Protein AF-A0A6I6GW18-F1 (afdb_monomer_lite)

Organism: NCBI:txid2676868

Secondary structure (DSSP, 8-state):
--HHHHHHHHHHHHHHHHHHHHHHHHTTTTS-TT-S--EE-SS-EEEEEEE-TTS-TTEEESSSS--GGGEEEEEESSTT----TTHHHHGGGTEEEEEEEEEEE-SPPPGGGTT-SSPPSS--EEEEEEEEEEE-

Sequence (136 aa):
MRSYRWIIIAFTVVASIYWTKTLLIDGQDEVSIYDLPKQLEEERSSCIVYPVDGTSMEIYALTKTAAEEDRLYLIAKDIDVTIPPRYHVLKDSGYVLQVFGQYYHGKGIPAQYMYVQPKPPRLRVFLYDSVALIRQ

Structure (mmCIF, N/CA/C/O backbone):
data_AF-A0A6I6GW18-F1
#
_entry.id   AF-A0A6I6GW18-F1
#
loop_
_atom_site.group_PDB
_atom_site.id
_atom_site.type_symbol
_atom_site.label_atom_id
_atom_site.label_alt_id
_atom_site.label_comp_id
_atom_site.label_asym_id
_atom_site.label_entity_id
_atom_site.label_seq_id
_atom_site.pdbx_PDB_ins_code
_atom_site.Cartn_x
_atom_site.Cartn_y
_atom_site.Cartn_z
_atom_site.occupancy
_atom_site.B_iso_or_equiv
_atom_site.auth_seq_id
_atom_site.auth_comp_id
_atom_site.auth_asym_id
_atom_site.auth_atom_id
_atom_site.pdbx_PDB_model_num
ATOM 1 N N . MET A 1 1 ? 52.148 28.123 -43.215 1.00 56.22 1 MET A N 1
ATOM 2 C CA . MET A 1 1 ? 50.709 27.750 -43.242 1.00 56.22 1 MET A CA 1
ATOM 3 C C . MET A 1 1 ? 50.470 26.238 -43.026 1.00 56.22 1 MET A C 1
ATOM 5 O O . MET A 1 1 ? 49.702 25.629 -43.758 1.00 56.22 1 MET A O 1
ATOM 9 N N . ARG A 1 2 ? 51.102 25.586 -42.032 1.00 55.81 2 ARG A N 1
ATOM 10 C CA . ARG A 1 2 ? 50.852 24.154 -41.712 1.00 55.81 2 ARG A CA 1
ATOM 11 C C . ARG A 1 2 ? 50.270 23.936 -40.307 1.00 55.81 2 ARG A C 1
ATOM 13 O O . ARG A 1 2 ? 49.588 22.946 -40.088 1.00 55.81 2 ARG A O 1
ATOM 20 N N . SER A 1 3 ? 50.457 24.893 -39.401 1.00 57.31 3 SER A N 1
ATOM 21 C CA . SER A 1 3 ? 50.060 24.813 -37.988 1.00 57.31 3 SER A CA 1
ATOM 22 C C . SER A 1 3 ? 48.554 25.010 -37.751 1.00 57.31 3 SER A C 1
ATOM 24 O O . SER A 1 3 ? 47.988 24.381 -36.868 1.00 57.31 3 SER A O 1
ATOM 26 N N . TYR A 1 4 ? 47.879 25.817 -38.579 1.00 58.72 4 TYR A N 1
ATOM 27 C CA . TYR A 1 4 ? 46.439 26.097 -38.437 1.00 58.72 4 TYR A CA 1
ATOM 28 C C . TYR A 1 4 ? 45.536 24.900 -38.772 1.00 58.72 4 TYR A C 1
ATOM 30 O O . TYR A 1 4 ? 44.437 24.797 -38.235 1.00 58.72 4 TYR A O 1
ATOM 38 N N . ARG A 1 5 ? 45.998 23.967 -39.619 1.00 57.34 5 ARG A N 1
ATOM 39 C CA . ARG A 1 5 ? 45.210 22.778 -39.997 1.00 57.34 5 ARG A CA 1
ATOM 40 C C . ARG A 1 5 ? 45.006 21.839 -38.806 1.00 57.34 5 ARG A C 1
ATOM 42 O O . ARG A 1 5 ? 43.924 21.292 -38.653 1.00 57.34 5 ARG A O 1
ATOM 49 N N . TRP A 1 6 ? 46.005 21.720 -37.931 1.00 57.88 6 TRP A N 1
ATOM 50 C CA . TRP A 1 6 ? 45.933 20.876 -36.735 1.00 57.88 6 TRP A CA 1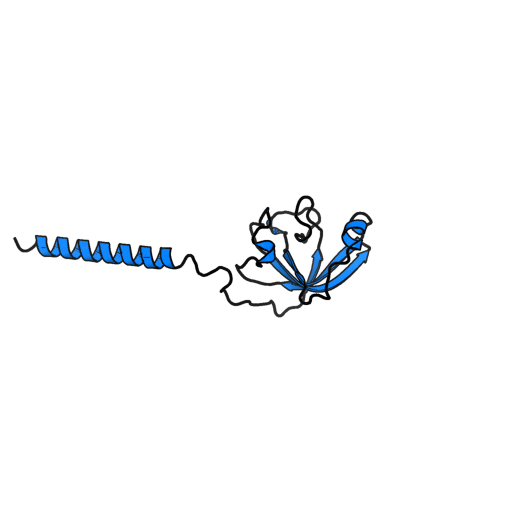
ATOM 51 C C . TRP A 1 6 ? 45.010 21.446 -35.656 1.00 57.88 6 TRP A C 1
ATOM 53 O O . TRP A 1 6 ? 44.308 20.685 -35.000 1.00 57.88 6 TRP A O 1
ATOM 63 N N . ILE A 1 7 ? 44.953 22.775 -35.524 1.00 66.88 7 ILE A N 1
ATOM 64 C CA . ILE A 1 7 ? 44.064 23.453 -34.569 1.00 66.88 7 ILE A CA 1
ATOM 65 C C . ILE A 1 7 ? 42.597 23.251 -34.967 1.00 66.88 7 ILE A C 1
ATOM 67 O O . ILE A 1 7 ? 41.774 22.932 -34.114 1.00 66.88 7 ILE A O 1
ATOM 71 N N . ILE A 1 8 ? 42.279 23.364 -36.261 1.00 68.62 8 ILE A N 1
ATOM 72 C CA . ILE A 1 8 ? 40.915 23.140 -36.763 1.00 68.62 8 ILE A CA 1
ATOM 73 C C . ILE A 1 8 ? 40.497 21.681 -36.548 1.00 68.62 8 ILE A C 1
ATOM 75 O O . ILE A 1 8 ? 39.410 21.443 -36.032 1.00 68.62 8 ILE A O 1
ATOM 79 N N . ILE A 1 9 ? 41.381 20.721 -36.855 1.00 68.75 9 ILE A N 1
ATOM 80 C CA . ILE A 1 9 ? 41.118 19.289 -36.640 1.00 68.75 9 ILE A CA 1
ATOM 81 C C . ILE A 1 9 ? 40.867 19.002 -35.155 1.00 68.75 9 ILE A C 1
ATOM 83 O O . ILE A 1 9 ? 39.873 18.359 -34.819 1.00 68.75 9 ILE A O 1
ATOM 87 N N . ALA A 1 10 ? 41.714 19.526 -34.263 1.00 69.25 10 ALA A N 1
ATOM 88 C CA . ALA A 1 10 ? 41.543 19.365 -32.822 1.00 69.25 10 ALA A CA 1
ATOM 89 C C . ALA A 1 10 ? 40.203 19.944 -32.338 1.00 69.25 10 ALA A C 1
ATOM 91 O O . ALA A 1 10 ? 39.504 19.298 -31.561 1.00 69.25 10 ALA A O 1
ATOM 92 N N . PHE A 1 11 ? 39.795 21.108 -32.852 1.00 72.62 11 PHE A N 1
ATOM 93 C CA . PHE A 1 11 ? 38.523 21.732 -32.487 1.00 72.62 11 PHE A CA 1
ATOM 94 C C . PHE A 1 11 ? 37.315 20.908 -32.958 1.00 72.62 11 PHE A C 1
ATOM 96 O O . PHE A 1 11 ? 36.383 20.692 -32.187 1.00 72.62 11 PHE A O 1
ATOM 103 N N . THR A 1 12 ? 37.348 20.366 -34.180 1.00 69.62 12 THR A N 1
ATOM 104 C CA . THR A 1 12 ? 36.283 19.478 -34.685 1.00 69.62 12 THR A CA 1
ATOM 105 C C . THR A 1 12 ? 36.190 18.153 -33.932 1.00 69.62 12 THR A C 1
ATOM 107 O O . THR A 1 12 ? 35.085 17.651 -33.724 1.00 69.62 12 THR A O 1
ATOM 110 N N . VAL A 1 13 ? 37.319 17.594 -33.484 1.00 70.81 13 VAL A N 1
ATOM 111 C CA . VAL A 1 13 ? 37.333 16.355 -32.689 1.00 70.81 13 VAL A CA 1
ATOM 112 C C . VAL A 1 13 ? 36.761 16.608 -31.295 1.00 70.81 13 VAL A C 1
ATOM 114 O O . VAL A 1 13 ? 35.897 15.858 -30.850 1.00 70.81 13 VAL A O 1
ATOM 117 N N . VAL A 1 14 ? 37.165 17.696 -30.632 1.00 70.31 14 VAL A N 1
ATOM 118 C CA . VAL A 1 14 ? 36.631 18.062 -29.310 1.00 70.31 14 VAL A CA 1
ATOM 119 C C . VAL A 1 14 ? 35.136 18.380 -29.387 1.00 70.31 14 VAL A C 1
ATOM 121 O O . VAL A 1 14 ? 34.375 17.890 -28.556 1.00 70.31 14 VAL A O 1
ATOM 124 N N . ALA A 1 15 ? 34.690 19.116 -30.410 1.00 69.50 15 ALA A N 1
ATOM 125 C CA . ALA A 1 15 ? 33.272 19.406 -30.620 1.00 69.50 15 ALA A CA 1
ATOM 126 C C . ALA A 1 15 ? 32.447 18.134 -30.891 1.00 69.50 15 ALA A C 1
ATOM 128 O O . ALA A 1 15 ? 31.357 17.991 -30.342 1.00 69.50 15 ALA A O 1
ATOM 129 N N . SER A 1 16 ? 32.984 17.181 -31.665 1.00 64.81 16 SER A N 1
ATOM 130 C CA . SER A 1 16 ? 32.311 15.899 -31.929 1.00 64.81 16 SER A CA 1
ATOM 131 C C . SER A 1 16 ? 32.208 15.027 -30.677 1.00 64.81 16 SER A C 1
ATOM 133 O O . SER A 1 16 ? 31.170 14.415 -30.458 1.00 64.81 16 SER A O 1
ATOM 135 N N . ILE A 1 17 ? 33.243 14.997 -29.827 1.00 68.12 17 ILE A N 1
ATOM 136 C CA . ILE A 1 17 ? 33.208 14.278 -28.540 1.00 68.12 17 ILE A CA 1
ATOM 137 C C . ILE A 1 17 ? 32.200 14.922 -27.580 1.00 68.12 17 ILE A C 1
ATOM 139 O O . ILE A 1 17 ? 31.523 14.221 -26.829 1.00 68.12 17 ILE A O 1
ATOM 143 N N . TYR A 1 18 ? 32.091 16.253 -27.595 1.00 61.41 18 TYR A N 1
ATOM 144 C CA . TYR A 1 18 ? 31.111 16.958 -26.773 1.00 61.41 18 TYR A CA 1
ATOM 145 C C . TYR A 1 18 ? 29.686 16.625 -27.229 1.00 61.41 18 TYR A C 1
ATOM 147 O O . TYR A 1 18 ? 28.876 16.211 -26.411 1.00 61.41 18 TYR A O 1
ATOM 155 N N . TRP A 1 19 ? 29.415 16.682 -28.538 1.00 56.47 19 TRP A N 1
ATOM 156 C CA . TRP A 1 19 ? 28.116 16.315 -29.110 1.00 56.47 19 TRP A CA 1
ATOM 157 C C . TRP A 1 19 ? 27.734 14.854 -28.868 1.00 56.47 19 TRP A C 1
ATOM 159 O O . TRP A 1 19 ? 26.583 14.586 -28.536 1.00 56.47 19 TRP A O 1
ATOM 169 N N . THR A 1 20 ? 28.668 13.905 -28.984 1.00 59.41 20 THR A N 1
ATOM 170 C CA . THR A 1 20 ? 28.364 12.493 -28.704 1.00 59.41 20 THR A CA 1
ATOM 171 C C . THR A 1 20 ? 28.127 12.237 -27.224 1.00 59.41 20 THR A C 1
ATOM 173 O O . THR A 1 20 ? 27.254 11.438 -26.909 1.00 59.41 20 THR A O 1
ATOM 176 N N . LYS A 1 21 ? 28.822 12.931 -26.309 1.00 56.72 21 LYS A N 1
ATOM 177 C CA . LYS A 1 21 ? 28.496 12.874 -24.876 1.00 56.72 21 LYS A CA 1
ATOM 178 C C . LYS A 1 21 ? 27.120 13.456 -24.578 1.00 56.72 21 LYS A C 1
ATOM 180 O O . LYS A 1 21 ? 26.384 12.834 -23.828 1.00 56.72 21 LYS A O 1
ATOM 185 N N . THR A 1 22 ? 26.760 14.597 -25.163 1.00 55.91 22 THR A N 1
ATOM 186 C CA . THR A 1 22 ? 25.435 15.197 -24.955 1.00 55.91 22 THR A CA 1
ATOM 187 C C . THR A 1 22 ? 24.332 14.298 -25.516 1.00 55.91 22 THR A C 1
ATOM 189 O O . THR A 1 22 ? 23.371 14.030 -24.816 1.00 55.91 22 THR A O 1
ATOM 192 N N . LEU A 1 23 ? 24.511 13.704 -26.703 1.00 53.16 23 LEU A N 1
ATOM 193 C CA . LEU A 1 23 ? 23.553 12.742 -27.271 1.00 53.16 23 LEU A CA 1
ATOM 194 C C . LEU A 1 23 ? 23.468 11.411 -26.506 1.00 53.16 23 LEU A C 1
ATOM 196 O O . LEU A 1 23 ? 22.389 10.833 -26.437 1.00 53.16 23 LEU A O 1
ATOM 200 N N . LEU A 1 24 ? 24.571 10.905 -25.938 1.00 48.66 24 LEU A N 1
ATOM 201 C CA . LEU A 1 24 ? 24.540 9.684 -25.118 1.00 48.66 24 LEU A CA 1
ATOM 202 C C . LEU A 1 24 ? 23.945 9.915 -23.726 1.00 48.66 24 LEU A C 1
ATOM 204 O O . LEU A 1 24 ? 23.383 8.981 -23.164 1.00 48.66 24 LEU A O 1
ATOM 208 N N . ILE A 1 25 ? 24.110 11.113 -23.163 1.00 51.72 25 ILE A N 1
ATOM 209 C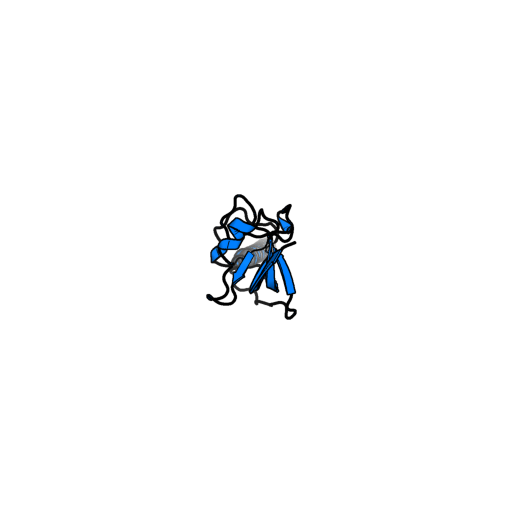 CA . ILE A 1 25 ? 23.607 11.456 -21.829 1.00 51.72 25 ILE A CA 1
ATOM 210 C C . ILE A 1 25 ? 22.136 11.886 -21.918 1.00 51.72 25 ILE A C 1
ATOM 212 O O . ILE A 1 25 ? 21.329 11.371 -21.155 1.00 51.72 25 ILE A O 1
ATOM 216 N N . ASP A 1 26 ? 21.758 12.698 -22.910 1.00 46.84 26 ASP A N 1
ATOM 217 C CA . ASP A 1 26 ? 20.360 13.115 -23.116 1.00 46.84 26 ASP A CA 1
ATOM 218 C C . ASP A 1 26 ? 19.514 12.018 -23.791 1.00 46.84 26 ASP A C 1
ATOM 220 O O . ASP A 1 26 ? 18.292 12.003 -23.675 1.00 46.84 26 ASP A O 1
ATOM 224 N N . GLY A 1 27 ? 20.145 11.061 -24.483 1.00 43.66 27 GLY A N 1
ATOM 225 C CA . GLY A 1 27 ? 19.477 9.905 -25.092 1.00 43.66 27 GLY A CA 1
ATOM 226 C C . GLY A 1 27 ? 19.222 8.731 -24.138 1.00 43.66 27 GLY A C 1
ATOM 227 O O . GLY A 1 27 ? 18.625 7.740 -24.555 1.00 43.66 27 GLY A O 1
ATOM 228 N N . GLN A 1 28 ? 19.678 8.811 -22.881 1.00 45.34 28 GLN A N 1
ATOM 229 C CA . GLN A 1 28 ? 19.414 7.801 -21.844 1.00 45.34 28 GLN A CA 1
ATOM 230 C C . GLN A 1 28 ? 18.312 8.196 -20.849 1.00 45.34 28 GLN A C 1
ATOM 232 O O . GLN A 1 28 ? 18.008 7.410 -19.952 1.00 45.34 28 GLN A O 1
ATOM 237 N N . ASP A 1 29 ? 17.657 9.343 -21.035 1.00 45.31 29 ASP A N 1
ATOM 238 C CA . ASP A 1 29 ? 16.595 9.812 -20.131 1.00 45.31 29 ASP A CA 1
ATOM 239 C C . ASP A 1 29 ? 15.189 9.269 -20.438 1.00 45.31 29 ASP A C 1
ATOM 241 O O . ASP A 1 29 ? 14.223 9.617 -19.764 1.00 45.31 29 ASP A O 1
ATOM 245 N N . GLU A 1 30 ? 15.066 8.311 -21.357 1.00 44.12 30 GLU A N 1
ATOM 246 C CA . GLU A 1 30 ? 13.895 7.432 -21.417 1.00 44.12 30 GLU A CA 1
ATOM 247 C C . GLU A 1 30 ? 14.312 5.960 -21.351 1.00 44.12 30 GLU A C 1
ATOM 249 O O . GLU A 1 30 ? 13.821 5.104 -22.086 1.00 44.12 30 GLU A O 1
ATOM 254 N N . VAL A 1 31 ? 15.155 5.611 -20.370 1.00 38.03 31 VAL A N 1
ATOM 255 C CA . VAL A 1 31 ? 14.863 4.361 -19.657 1.00 38.03 31 VAL A CA 1
ATOM 256 C C . VAL A 1 31 ? 13.493 4.585 -19.038 1.00 38.03 31 VAL A C 1
ATOM 258 O O . VAL A 1 31 ? 13.368 5.184 -17.970 1.00 38.03 31 VAL A O 1
ATOM 261 N N . SER A 1 32 ? 12.463 4.174 -19.779 1.00 46.50 32 SER A N 1
ATOM 262 C CA . SER A 1 32 ? 11.117 3.932 -19.294 1.00 46.50 32 SER A CA 1
ATOM 263 C C . SER A 1 32 ? 11.236 3.524 -17.831 1.00 46.50 32 SER A C 1
ATOM 265 O O . SER A 1 32 ? 11.823 2.494 -17.505 1.00 46.50 32 SER A O 1
ATOM 267 N N . ILE A 1 33 ? 10.753 4.365 -16.916 1.00 48.34 33 ILE A N 1
ATOM 268 C CA . ILE A 1 33 ? 10.877 4.162 -15.460 1.00 48.34 33 ILE A CA 1
ATOM 269 C C . ILE A 1 33 ? 10.212 2.834 -15.016 1.00 48.34 33 ILE A C 1
ATOM 271 O O . ILE A 1 33 ? 10.261 2.448 -13.848 1.00 48.34 33 ILE A O 1
ATOM 275 N N . TYR A 1 34 ? 9.593 2.136 -15.971 1.00 44.75 34 TYR A N 1
ATOM 276 C CA . TYR A 1 34 ? 9.006 0.811 -15.925 1.00 44.75 34 TYR A CA 1
ATOM 277 C C . TYR A 1 34 ? 10.008 -0.354 -16.132 1.00 44.75 34 TYR A C 1
ATOM 279 O O . TYR A 1 34 ? 9.626 -1.487 -15.847 1.00 44.75 34 TYR A O 1
ATOM 287 N N . ASP A 1 35 ? 11.261 -0.106 -16.550 1.00 41.62 35 ASP A N 1
ATOM 288 C CA . ASP A 1 35 ? 12.239 -1.144 -16.954 1.00 41.62 35 ASP A CA 1
ATOM 289 C C . ASP A 1 35 ? 13.348 -1.459 -15.930 1.00 41.62 35 ASP A C 1
ATOM 291 O O . ASP A 1 35 ? 14.255 -2.248 -16.205 1.00 41.62 35 ASP A O 1
ATOM 295 N N . LEU A 1 36 ? 13.298 -0.903 -14.716 1.00 40.81 36 LEU A N 1
ATOM 296 C CA . LEU A 1 36 ? 14.234 -1.311 -13.659 1.00 40.81 36 LEU A CA 1
ATOM 297 C C . LEU A 1 36 ? 13.759 -2.613 -12.983 1.00 40.81 36 LEU A C 1
ATOM 299 O O . LEU A 1 36 ? 12.573 -2.732 -12.661 1.00 40.81 36 LEU A O 1
ATOM 303 N N . PRO A 1 37 ? 14.660 -3.590 -12.747 1.00 42.38 37 PRO A N 1
ATOM 304 C CA . PRO A 1 37 ? 14.287 -4.908 -12.253 1.00 42.38 37 PRO A CA 1
ATOM 305 C C . PRO A 1 37 ? 13.598 -4.816 -10.890 1.00 42.38 37 PRO A C 1
ATOM 307 O O . PRO A 1 37 ? 14.121 -4.271 -9.920 1.00 42.38 37 PRO A O 1
ATOM 310 N N . LYS A 1 38 ? 12.392 -5.376 -10.873 1.00 54.62 38 LYS A N 1
ATOM 311 C CA . LYS A 1 38 ? 11.430 -5.453 -9.779 1.00 54.62 38 LYS A CA 1
ATOM 312 C C . LYS A 1 38 ? 11.973 -6.326 -8.644 1.00 54.62 38 LYS A C 1
ATOM 314 O O . LYS A 1 38 ? 11.728 -7.529 -8.642 1.00 54.62 38 LYS A O 1
ATOM 319 N N . GLN A 1 39 ? 12.723 -5.771 -7.698 1.00 55.25 39 GLN A N 1
ATOM 320 C CA . GLN A 1 39 ? 13.080 -6.518 -6.490 1.00 55.25 39 GLN A CA 1
ATOM 321 C C . GLN A 1 39 ? 11.976 -6.306 -5.451 1.00 55.25 39 GLN A C 1
ATOM 323 O O . GLN A 1 39 ? 11.879 -5.252 -4.823 1.00 55.25 39 GLN A O 1
ATOM 328 N N . LEU A 1 40 ? 11.086 -7.297 -5.341 1.00 57.47 40 LEU A N 1
ATOM 329 C CA . LEU A 1 40 ? 10.219 -7.430 -4.173 1.00 57.47 40 LEU A CA 1
ATOM 330 C C . LEU A 1 40 ? 11.117 -7.674 -2.962 1.00 57.47 40 LEU A C 1
ATOM 332 O O . LEU A 1 40 ? 12.047 -8.478 -3.050 1.00 57.47 40 LEU A O 1
ATOM 336 N N . GLU A 1 41 ? 10.843 -7.005 -1.844 1.00 61.38 41 GLU A N 1
ATOM 337 C CA . GLU A 1 41 ? 11.427 -7.449 -0.582 1.00 61.38 41 GLU A CA 1
ATOM 338 C C . GLU A 1 41 ? 10.997 -8.896 -0.329 1.00 61.38 41 GLU A C 1
ATOM 340 O O . GLU A 1 41 ? 9.811 -9.224 -0.398 1.00 61.38 41 GLU A O 1
ATOM 345 N N . GLU A 1 42 ? 11.960 -9.774 -0.046 1.00 59.06 42 GLU A N 1
ATOM 346 C CA . GLU A 1 42 ? 11.651 -11.158 0.323 1.00 59.06 42 GLU A CA 1
ATOM 347 C C . GLU A 1 42 ? 10.858 -11.203 1.639 1.00 59.06 42 GLU A C 1
ATOM 349 O O . GLU A 1 42 ? 10.016 -12.084 1.838 1.00 59.06 42 GLU A O 1
ATOM 354 N N . GLU A 1 43 ? 11.066 -10.215 2.514 1.00 69.88 43 GLU A N 1
ATOM 355 C CA . GLU A 1 43 ? 10.443 -10.158 3.826 1.00 69.88 43 GLU A CA 1
ATOM 356 C C . GLU A 1 43 ? 8.990 -9.676 3.753 1.00 69.88 43 GLU A C 1
ATOM 358 O O . GLU A 1 43 ? 8.664 -8.544 3.385 1.00 69.88 43 GLU A O 1
ATOM 363 N N . ARG A 1 44 ? 8.084 -10.577 4.133 1.00 74.62 44 ARG A N 1
ATOM 364 C CA . ARG A 1 44 ? 6.666 -10.266 4.260 1.00 74.62 44 ARG A CA 1
ATOM 365 C C . ARG A 1 44 ? 6.455 -9.383 5.484 1.00 74.62 44 ARG A C 1
ATOM 367 O O . ARG A 1 44 ? 6.754 -9.775 6.607 1.00 74.62 44 ARG A O 1
ATOM 374 N N . SER A 1 45 ? 5.867 -8.223 5.252 1.00 83.69 45 SER A N 1
ATOM 375 C CA . SER A 1 45 ? 5.599 -7.209 6.260 1.00 83.69 45 SER A CA 1
ATOM 376 C C . SER A 1 45 ? 4.098 -7.032 6.466 1.00 83.69 45 SER A C 1
ATOM 378 O O . SER A 1 45 ? 3.281 -7.334 5.593 1.00 83.69 45 SER A O 1
ATOM 380 N N . SER A 1 46 ? 3.722 -6.504 7.629 1.00 86.25 46 SER A N 1
ATOM 381 C CA . SER A 1 46 ? 2.379 -5.972 7.859 1.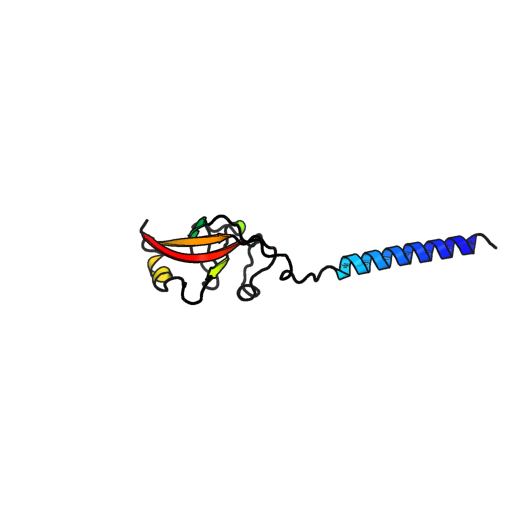00 86.25 46 SER A CA 1
ATOM 382 C C . SER A 1 46 ? 2.477 -4.500 8.222 1.00 86.25 46 SER A C 1
ATOM 384 O O . SER A 1 46 ? 3.350 -4.130 9.009 1.00 86.25 46 SER A O 1
ATOM 386 N N . CYS A 1 47 ? 1.586 -3.668 7.694 1.00 85.00 47 CYS A N 1
ATOM 387 C CA . CYS A 1 47 ? 1.508 -2.266 8.081 1.00 85.00 47 CYS A CA 1
ATOM 388 C C . CYS A 1 47 ? 0.060 -1.820 8.275 1.00 85.00 47 CYS A C 1
ATOM 390 O O . CYS A 1 47 ? -0.871 -2.344 7.660 1.00 85.00 47 CYS A O 1
ATOM 392 N N . ILE A 1 48 ? -0.122 -0.865 9.185 1.00 87.94 48 ILE A N 1
ATOM 393 C CA . ILE A 1 48 ? -1.394 -0.174 9.363 1.00 87.94 48 ILE A CA 1
ATOM 394 C C . ILE A 1 48 ? -1.385 1.025 8.431 1.00 87.94 48 ILE A C 1
ATOM 396 O O . ILE A 1 48 ? -0.416 1.783 8.394 1.00 87.94 48 ILE A O 1
ATOM 400 N N . VAL A 1 49 ? -2.473 1.183 7.694 1.00 87.31 49 VAL A N 1
ATOM 401 C CA . VAL A 1 49 ? -2.626 2.234 6.699 1.00 87.31 49 VAL A CA 1
ATOM 402 C C . VAL A 1 49 ? -3.863 3.072 6.993 1.00 87.31 49 VAL A C 1
ATOM 404 O O . VAL A 1 49 ? -4.857 2.587 7.538 1.00 87.31 49 VAL A O 1
ATOM 407 N N . TYR A 1 50 ? -3.791 4.344 6.617 1.00 85.19 50 TYR A N 1
ATOM 408 C CA . TYR A 1 50 ? -4.850 5.332 6.777 1.00 85.19 50 TYR A CA 1
ATOM 409 C C . TYR A 1 50 ? -5.150 5.974 5.421 1.00 85.19 50 TYR A C 1
ATOM 411 O O . TYR A 1 50 ? -4.210 6.260 4.678 1.00 85.19 50 TYR A O 1
ATOM 419 N N . PRO A 1 51 ? -6.421 6.196 5.056 1.00 80.88 51 PRO A N 1
ATOM 420 C CA . PRO A 1 51 ? -6.755 6.875 3.812 1.00 80.88 51 PRO A CA 1
ATOM 421 C C . PRO A 1 51 ? -6.307 8.337 3.876 1.00 80.88 51 PRO A C 1
ATOM 423 O O . PRO A 1 51 ? -6.466 8.991 4.907 1.00 80.88 51 PRO A O 1
ATOM 426 N N . VAL A 1 52 ? -5.784 8.856 2.767 1.00 78.12 52 VAL A N 1
ATOM 427 C CA . VAL A 1 52 ? -5.432 10.275 2.651 1.00 78.12 52 VAL A CA 1
ATOM 428 C C . VAL A 1 52 ? -6.640 11.054 2.132 1.00 78.12 52 VAL A C 1
ATOM 430 O O . VAL A 1 52 ? -7.091 10.848 1.003 1.00 78.12 52 VAL A O 1
ATOM 433 N N . ASP A 1 53 ? -7.169 11.961 2.953 1.00 73.50 53 ASP A N 1
ATOM 434 C CA . ASP A 1 53 ? -8.314 12.792 2.574 1.00 73.50 53 ASP A CA 1
ATOM 435 C C . ASP A 1 53 ? -7.975 13.728 1.396 1.00 73.50 53 ASP A C 1
ATOM 437 O O . ASP A 1 53 ? -6.859 14.232 1.271 1.00 73.50 53 ASP A O 1
ATOM 441 N N . GLY A 1 54 ? -8.951 13.958 0.509 1.00 67.81 54 GLY A N 1
ATOM 442 C CA . GLY A 1 54 ? -8.794 14.839 -0.657 1.00 67.81 54 GLY A CA 1
ATOM 443 C C . GLY A 1 54 ? -8.048 14.227 -1.850 1.00 67.81 54 GLY A C 1
ATOM 444 O O . GLY A 1 54 ? -7.757 14.938 -2.809 1.00 67.81 54 GLY A O 1
ATOM 445 N N . THR A 1 55 ? -7.761 12.923 -1.820 1.00 65.25 55 THR A N 1
ATOM 446 C CA . THR A 1 55 ? -7.153 12.187 -2.940 1.00 65.25 55 THR A CA 1
ATOM 447 C C . THR A 1 55 ? -8.117 11.142 -3.502 1.00 65.25 55 THR A C 1
ATOM 449 O O . THR A 1 55 ? -9.077 10.746 -2.835 1.00 65.25 55 THR A O 1
ATOM 452 N N . SER A 1 56 ? -7.897 10.702 -4.747 1.00 60.44 56 SER A N 1
ATOM 453 C CA . SER A 1 56 ? -8.584 9.516 -5.271 1.00 60.44 56 S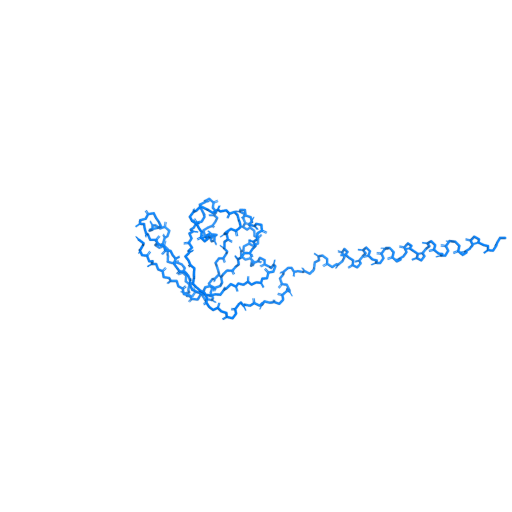ER A CA 1
ATOM 454 C C . SER A 1 56 ? -8.313 8.344 -4.329 1.00 60.44 56 SER A C 1
ATOM 456 O O . SER A 1 56 ? -7.179 8.199 -3.878 1.00 60.44 56 SER A O 1
ATOM 458 N N . MET A 1 57 ? -9.344 7.539 -4.051 1.00 62.75 57 MET A N 1
ATOM 459 C CA . MET A 1 57 ? -9.500 6.580 -2.935 1.00 62.75 57 MET A CA 1
ATOM 460 C C . MET A 1 57 ? -8.379 5.539 -2.712 1.00 62.75 57 MET A C 1
ATOM 462 O O . MET A 1 57 ? -8.504 4.693 -1.834 1.00 62.75 57 MET A O 1
ATOM 466 N N . GLU A 1 58 ? -7.292 5.593 -3.469 1.00 69.44 58 GLU A N 1
ATOM 467 C CA . GLU A 1 58 ? -6.236 4.593 -3.554 1.00 69.44 58 GLU A CA 1
ATOM 468 C C . GLU A 1 58 ? -4.881 5.062 -2.989 1.00 69.44 58 GLU A C 1
ATOM 470 O O . GLU A 1 58 ? -3.907 4.306 -3.039 1.00 69.44 58 GLU A O 1
ATOM 475 N N . ILE A 1 59 ? -4.789 6.292 -2.461 1.00 75.38 59 ILE A N 1
ATOM 476 C CA . ILE A 1 59 ? -3.605 6.747 -1.717 1.00 75.38 59 ILE A CA 1
ATOM 477 C C . ILE A 1 59 ? -3.830 6.548 -0.222 1.00 75.38 59 ILE A C 1
ATOM 479 O O . ILE A 1 59 ? -4.797 7.045 0.365 1.00 75.38 59 ILE A O 1
ATOM 483 N N . TYR A 1 60 ? -2.874 5.869 0.399 1.00 82.44 60 TYR A N 1
ATOM 484 C CA . TYR A 1 60 ? -2.858 5.618 1.828 1.00 82.44 60 TYR A CA 1
ATOM 485 C C . TYR A 1 60 ? -1.596 6.200 2.463 1.00 82.44 60 TYR A C 1
ATOM 487 O O . TYR A 1 60 ? -0.658 6.583 1.771 1.00 82.44 60 TYR A O 1
ATOM 495 N N . ALA A 1 61 ? -1.568 6.294 3.784 1.00 82.50 61 ALA A N 1
ATOM 496 C CA . ALA A 1 61 ? -0.413 6.722 4.557 1.00 82.50 61 ALA A CA 1
ATOM 497 C C . ALA A 1 61 ? -0.175 5.772 5.729 1.00 82.50 61 ALA A C 1
ATOM 499 O O . ALA A 1 61 ? -1.111 5.163 6.245 1.00 82.50 61 ALA A O 1
ATOM 500 N N . LEU A 1 62 ? 1.077 5.667 6.171 1.00 81.62 62 LEU A N 1
ATOM 501 C CA . LEU A 1 62 ? 1.452 4.864 7.344 1.00 81.62 62 LEU A CA 1
ATOM 502 C C . LEU A 1 62 ? 1.085 5.545 8.677 1.00 81.62 62 LEU A C 1
ATOM 504 O O . LEU A 1 62 ? 1.097 4.918 9.736 1.00 81.62 62 LEU A O 1
ATOM 508 N N . THR A 1 63 ? 0.740 6.832 8.634 1.00 78.12 63 THR A N 1
ATOM 509 C CA . THR A 1 63 ? 0.407 7.670 9.790 1.00 78.12 63 THR A CA 1
ATOM 510 C C . THR A 1 63 ? -0.912 8.415 9.550 1.00 78.12 63 THR A C 1
ATOM 512 O O . THR A 1 63 ? -1.291 8.679 8.410 1.00 78.12 63 THR A O 1
ATOM 515 N N . LYS A 1 64 ? -1.638 8.761 10.628 1.00 71.69 64 LYS A N 1
ATOM 516 C CA . LYS A 1 64 ? -2.893 9.543 10.535 1.00 71.69 64 LYS A CA 1
ATOM 517 C C . LYS A 1 64 ? -2.648 10.970 10.036 1.00 71.69 64 LYS A C 1
ATOM 519 O O . LYS A 1 64 ? -3.485 11.545 9.352 1.00 71.69 64 LYS A O 1
ATOM 524 N N . THR A 1 65 ? -1.500 11.540 10.389 1.00 72.88 65 THR A N 1
ATOM 525 C CA . THR A 1 65 ? -1.024 12.843 9.918 1.00 72.88 65 THR A CA 1
ATOM 526 C C . THR A 1 65 ? -0.056 12.615 8.766 1.00 72.88 65 THR A C 1
ATOM 528 O O . THR A 1 65 ? 1.146 12.488 8.985 1.00 72.88 65 THR A O 1
ATOM 531 N N . ALA A 1 66 ? -0.586 12.511 7.549 1.00 62.09 66 ALA A N 1
ATOM 532 C CA . ALA A 1 66 ? 0.210 12.138 6.388 1.00 62.09 66 ALA A CA 1
ATOM 533 C C . ALA A 1 66 ? 1.165 13.269 5.965 1.00 62.09 66 ALA A C 1
ATOM 535 O O . ALA A 1 66 ? 0.745 14.249 5.343 1.00 62.09 66 ALA A O 1
ATOM 536 N N . ALA A 1 67 ? 2.458 13.107 6.250 1.00 66.81 67 ALA A N 1
ATOM 537 C CA . ALA A 1 67 ? 3.505 13.798 5.505 1.00 66.81 67 ALA A CA 1
ATOM 538 C C . ALA A 1 67 ? 3.602 13.201 4.091 1.00 66.81 67 ALA A C 1
ATOM 540 O O . ALA A 1 67 ? 3.238 12.046 3.866 1.00 66.81 67 ALA A O 1
ATOM 541 N N . GLU A 1 68 ? 4.101 13.963 3.114 1.00 66.19 68 GLU A N 1
ATOM 542 C CA . GLU A 1 68 ? 4.189 13.455 1.737 1.00 66.19 68 GLU A CA 1
ATOM 543 C C . GLU A 1 68 ? 5.109 12.228 1.611 1.00 66.19 68 GLU A C 1
ATOM 545 O O . GLU A 1 68 ? 4.867 11.374 0.762 1.00 66.19 68 GLU A O 1
ATOM 550 N N . GLU A 1 69 ? 6.124 12.110 2.473 1.00 65.12 69 GLU A N 1
ATOM 551 C CA . GLU A 1 69 ? 7.061 10.977 2.503 1.00 65.12 69 GLU A CA 1
ATOM 552 C C . GLU A 1 69 ? 6.450 9.671 3.041 1.00 65.12 69 GLU A C 1
ATOM 554 O O . GLU A 1 69 ? 6.974 8.593 2.754 1.00 65.12 69 GLU A O 1
ATOM 559 N N . ASP A 1 70 ? 5.343 9.756 3.785 1.00 73.62 70 ASP A N 1
ATOM 560 C CA . ASP A 1 70 ? 4.675 8.608 4.418 1.00 73.62 70 ASP A CA 1
ATOM 561 C C . ASP A 1 70 ? 3.579 7.994 3.539 1.00 73.62 70 ASP A C 1
ATOM 563 O O . ASP A 1 70 ? 2.929 7.017 3.933 1.00 73.62 70 ASP A O 1
ATOM 567 N N . ARG A 1 71 ? 3.334 8.583 2.363 1.00 77.12 71 ARG A N 1
ATOM 568 C CA . ARG A 1 71 ? 2.302 8.124 1.434 1.00 77.12 71 ARG A CA 1
ATOM 569 C C . ARG A 1 71 ? 2.717 6.818 0.762 1.00 77.12 71 ARG A C 1
ATOM 571 O O . ARG A 1 71 ? 3.869 6.607 0.387 1.00 77.12 71 ARG A O 1
ATOM 578 N N . LEU A 1 72 ? 1.730 5.956 0.589 1.00 79.12 72 LEU A N 1
ATOM 579 C CA . LEU A 1 72 ? 1.858 4.589 0.133 1.00 79.12 72 LEU A CA 1
ATOM 580 C C . LEU A 1 72 ? 0.795 4.298 -0.928 1.00 79.12 72 LEU A C 1
ATOM 582 O O . LEU A 1 72 ? -0.392 4.565 -0.729 1.00 79.12 72 LEU A O 1
ATOM 586 N N . TYR A 1 73 ? 1.229 3.707 -2.036 1.00 81.19 73 TYR A N 1
ATOM 587 C CA . TYR A 1 73 ? 0.341 3.129 -3.038 1.00 81.19 73 TYR A CA 1
ATOM 588 C C . TYR A 1 73 ? 0.088 1.663 -2.707 1.00 81.19 73 TYR A C 1
ATOM 590 O O . TYR A 1 73 ? 1.038 0.890 -2.569 1.00 81.19 73 TYR A O 1
ATOM 598 N N . LEU A 1 74 ? -1.180 1.279 -2.594 1.00 84.31 74 LEU A N 1
ATOM 599 C CA . LEU A 1 74 ? -1.572 -0.091 -2.278 1.00 84.31 74 LEU A CA 1
ATOM 600 C C . LEU A 1 74 ? -2.017 -0.829 -3.534 1.00 84.31 74 LEU A C 1
ATOM 602 O O . LEU A 1 74 ? -3.030 -0.478 -4.128 1.00 84.31 74 LEU A O 1
ATOM 606 N N . ILE A 1 75 ? -1.310 -1.896 -3.897 1.00 83.56 75 ILE A N 1
ATOM 607 C CA . ILE A 1 75 ? -1.684 -2.754 -5.026 1.00 83.56 75 ILE A CA 1
ATOM 608 C C . ILE A 1 75 ? -2.109 -4.115 -4.503 1.00 83.56 75 ILE A C 1
ATOM 610 O O . ILE A 1 75 ? -1.361 -4.750 -3.762 1.00 83.56 75 ILE A O 1
ATOM 614 N N . ALA A 1 76 ? -3.286 -4.571 -4.918 1.00 84.19 76 ALA A N 1
ATOM 615 C CA . ALA A 1 76 ? -3.724 -5.932 -4.661 1.00 84.19 76 ALA A CA 1
ATOM 616 C C . ALA A 1 76 ? -2.890 -6.917 -5.486 1.00 84.19 76 ALA A C 1
ATOM 618 O O . ALA A 1 76 ? -2.714 -6.723 -6.690 1.00 84.19 76 ALA A O 1
ATOM 619 N N . LYS A 1 77 ? -2.398 -7.985 -4.857 1.00 82.81 77 LYS A N 1
ATOM 620 C CA . LYS A 1 77 ? -1.713 -9.076 -5.560 1.00 82.81 77 LYS A CA 1
ATOM 621 C C . LYS A 1 77 ? -2.648 -9.807 -6.527 1.00 82.81 77 LYS A C 1
ATOM 623 O O . LYS A 1 77 ? -2.228 -10.134 -7.631 1.00 82.81 77 LYS A O 1
ATOM 628 N N . ASP A 1 78 ? -3.898 -9.999 -6.113 1.00 80.50 78 ASP A N 1
ATOM 629 C CA . ASP A 1 78 ? -4.944 -10.693 -6.861 1.00 80.50 78 ASP A CA 1
ATOM 630 C C . ASP A 1 78 ? -6.244 -9.876 -6.844 1.00 80.50 78 ASP A C 1
ATOM 632 O O . ASP A 1 78 ? -6.498 -9.116 -5.910 1.00 80.50 78 ASP A O 1
ATOM 636 N N . ILE A 1 79 ? -7.095 -10.061 -7.858 1.00 78.31 79 ILE A N 1
ATOM 637 C CA . ILE A 1 79 ? -8.367 -9.325 -8.014 1.00 78.31 79 ILE A CA 1
ATOM 638 C C . ILE A 1 79 ? -9.318 -9.575 -6.831 1.00 78.31 79 ILE A C 1
ATOM 640 O O . ILE A 1 79 ? -10.099 -8.699 -6.467 1.00 78.31 79 ILE A O 1
ATOM 644 N N . ASP A 1 80 ? -9.226 -10.745 -6.201 1.00 80.75 80 ASP A N 1
ATOM 645 C CA . ASP A 1 80 ? -10.073 -11.125 -5.067 1.00 80.75 80 ASP A CA 1
ATOM 646 C C . ASP A 1 80 ? -9.670 -10.428 -3.757 1.00 80.75 80 ASP A C 1
ATOM 648 O O . ASP A 1 80 ? -10.453 -10.362 -2.805 1.00 80.75 80 ASP A O 1
ATOM 652 N N . VAL A 1 81 ? -8.457 -9.873 -3.696 1.00 81.44 81 VAL A N 1
ATOM 653 C CA . VAL A 1 81 ? -7.922 -9.211 -2.506 1.00 81.44 81 VAL A CA 1
ATOM 654 C C . VAL A 1 81 ? -8.222 -7.722 -2.611 1.00 81.44 81 VAL A C 1
ATOM 656 O O . VAL A 1 81 ? -7.402 -6.927 -3.053 1.00 81.44 81 VAL A O 1
ATOM 659 N N . THR A 1 82 ? -9.424 -7.329 -2.198 1.00 83.56 82 THR A N 1
ATOM 660 C CA . THR A 1 82 ? -9.855 -5.926 -2.224 1.00 83.56 82 THR A CA 1
ATOM 661 C C . THR A 1 82 ? -9.988 -5.352 -0.823 1.00 83.56 82 THR A C 1
ATOM 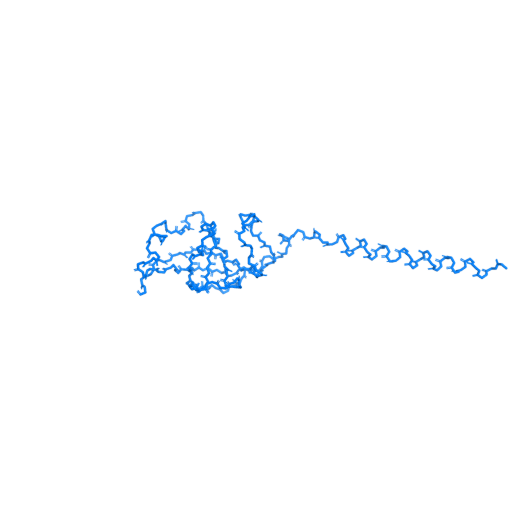663 O O . THR A 1 82 ? -10.323 -6.043 0.143 1.00 83.56 82 THR A O 1
ATOM 666 N N . ILE A 1 83 ? -9.741 -4.048 -0.701 1.00 85.06 83 ILE A N 1
ATOM 667 C CA . ILE A 1 83 ? -10.005 -3.320 0.538 1.00 85.06 83 ILE A CA 1
ATOM 668 C C . ILE A 1 83 ? -11.523 -3.315 0.766 1.00 85.06 83 ILE A C 1
ATOM 670 O O . ILE A 1 83 ? -12.267 -2.887 -0.120 1.00 85.06 83 ILE A O 1
ATOM 674 N N . PRO A 1 84 ? -12.017 -3.767 1.935 1.00 84.00 84 PRO A N 1
ATOM 675 C CA . PRO A 1 84 ? -13.449 -3.850 2.174 1.00 84.00 84 PRO A CA 1
ATOM 676 C C . PRO A 1 84 ? -14.093 -2.462 2.037 1.00 84.00 84 PRO A C 1
ATOM 678 O O . PRO A 1 84 ? -13.687 -1.558 2.769 1.00 84.00 84 PRO A O 1
ATOM 681 N N . PRO A 1 85 ? -15.144 -2.275 1.214 1.00 81.50 85 PRO A N 1
ATOM 682 C CA . PRO A 1 85 ? -15.778 -0.964 1.023 1.00 81.50 85 PRO A CA 1
ATOM 683 C C . PRO A 1 85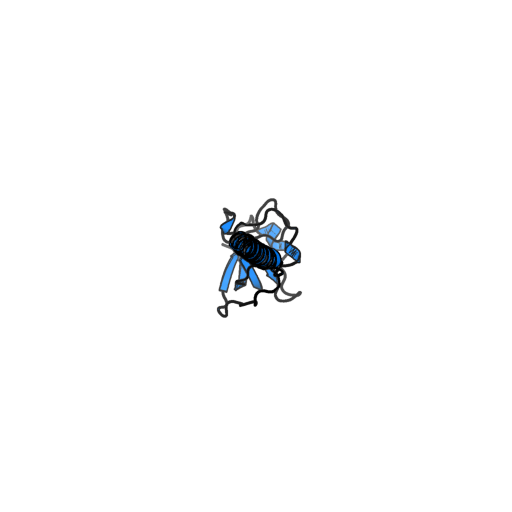 ? -16.243 -0.319 2.336 1.00 81.50 85 PRO A C 1
ATOM 685 O O . PRO A 1 85 ? -16.163 0.893 2.524 1.00 81.50 85 PRO A O 1
ATOM 688 N N . ARG A 1 86 ? -16.651 -1.158 3.299 1.00 81.38 86 ARG A N 1
ATOM 689 C CA . ARG A 1 86 ? -17.021 -0.760 4.666 1.00 81.38 86 ARG A CA 1
ATOM 690 C C . ARG A 1 86 ? -15.911 -0.034 5.434 1.00 81.38 86 ARG A C 1
ATOM 692 O O . ARG A 1 86 ? -16.221 0.694 6.369 1.00 81.38 86 ARG A O 1
ATOM 699 N N . TYR A 1 87 ? -14.639 -0.216 5.074 1.00 83.81 87 TYR A N 1
ATOM 700 C CA . TYR A 1 87 ? -13.524 0.446 5.751 1.00 83.81 87 TYR A CA 1
ATOM 701 C C . TYR A 1 87 ? -13.637 1.970 5.664 1.00 83.81 87 TYR A C 1
ATOM 703 O O . TYR A 1 87 ? -13.481 2.647 6.676 1.00 83.81 87 TYR A O 1
ATOM 711 N N . HIS A 1 88 ? -14.007 2.506 4.499 1.00 79.25 88 HIS A N 1
ATOM 712 C CA . HIS A 1 88 ? -14.147 3.953 4.309 1.00 79.25 88 HIS A CA 1
ATOM 713 C C . HIS A 1 88 ? -15.237 4.576 5.192 1.00 79.25 88 HIS A C 1
ATOM 715 O O . HIS A 1 88 ? -15.154 5.759 5.499 1.00 79.25 88 HIS A O 1
ATOM 721 N N . VAL A 1 89 ? -16.223 3.782 5.622 1.00 81.25 89 VAL A N 1
ATOM 722 C CA . VAL A 1 89 ? -17.282 4.204 6.553 1.00 81.25 89 VAL A CA 1
ATOM 723 C C . VAL A 1 89 ? -16.833 4.050 8.009 1.00 81.25 89 VAL A C 1
ATOM 725 O O . VAL A 1 89 ? -17.178 4.855 8.866 1.00 81.25 89 VAL A O 1
ATOM 728 N N . LEU A 1 90 ? -16.061 3.004 8.304 1.00 81.62 90 LEU A N 1
ATOM 729 C CA . LEU A 1 90 ? -15.658 2.647 9.664 1.00 81.62 90 LEU A CA 1
ATOM 730 C C . LEU A 1 90 ? -14.371 3.339 10.134 1.00 81.62 90 LEU A C 1
ATOM 732 O O . LEU A 1 90 ? -14.069 3.276 11.328 1.00 81.62 90 LEU A O 1
ATOM 736 N N . LYS A 1 91 ? -13.636 4.012 9.235 1.00 76.81 91 LYS A N 1
ATOM 737 C CA . LYS A 1 91 ? -12.366 4.696 9.538 1.00 76.81 91 LYS A CA 1
ATOM 738 C C . LYS A 1 91 ? -12.480 5.684 10.709 1.00 76.81 91 LYS A C 1
ATOM 740 O O . LYS A 1 91 ? -11.573 5.764 11.532 1.00 76.81 91 LYS A O 1
ATOM 745 N N . ASP A 1 92 ? -13.627 6.353 10.840 1.00 75.94 92 ASP A N 1
ATOM 746 C CA . ASP A 1 92 ? -13.877 7.355 11.886 1.00 75.94 92 ASP A CA 1
ATOM 747 C C . ASP A 1 92 ? -14.370 6.731 13.208 1.00 75.94 92 ASP A C 1
ATOM 749 O O . ASP A 1 92 ? -14.430 7.395 14.238 1.00 75.94 92 ASP A O 1
ATOM 753 N N . SER A 1 93 ? -14.699 5.434 13.206 1.00 80.88 93 SER A N 1
ATOM 754 C CA . SER A 1 93 ? -15.257 4.695 14.353 1.00 80.88 93 SER A CA 1
ATOM 755 C C . SER A 1 93 ? -14.211 3.882 15.133 1.00 80.88 93 SER A C 1
ATOM 757 O O . SER A 1 93 ? -14.563 2.949 15.856 1.00 80.88 93 SER A O 1
ATOM 759 N N . GLY A 1 94 ? -12.922 4.197 14.968 1.00 79.88 94 GLY A N 1
ATOM 760 C CA . GLY A 1 94 ? -11.815 3.497 15.634 1.00 79.88 94 GLY A CA 1
ATOM 761 C C . GLY A 1 94 ? -11.350 2.218 14.931 1.00 79.88 94 GLY A C 1
ATOM 762 O O . GLY A 1 94 ? -10.568 1.459 15.498 1.00 79.88 94 GLY A O 1
ATOM 763 N N . TYR A 1 95 ? -11.804 1.963 13.700 1.00 85.50 95 TYR A N 1
ATOM 764 C CA . TYR A 1 95 ? -11.282 0.860 12.897 1.00 85.50 95 TYR A CA 1
ATOM 765 C C . TYR A 1 95 ? -10.078 1.298 12.064 1.00 85.50 95 TYR A C 1
ATOM 767 O O . TYR A 1 95 ? -10.075 2.366 11.452 1.00 85.50 95 TYR A O 1
ATOM 775 N N . VAL A 1 96 ? -9.078 0.428 11.989 1.00 87.88 96 VAL A N 1
ATOM 776 C CA . VAL A 1 96 ? -7.881 0.589 11.165 1.00 87.88 96 VAL A CA 1
ATOM 777 C C . VAL A 1 96 ? -7.767 -0.546 10.156 1.00 87.88 96 VAL A C 1
ATOM 779 O O . VAL A 1 96 ? -8.233 -1.663 10.397 1.00 87.88 96 VAL A O 1
ATOM 782 N N . LEU A 1 97 ? -7.145 -0.252 9.016 1.00 88.81 97 LEU A N 1
ATOM 783 C CA . LEU A 1 97 ? -6.849 -1.245 7.994 1.00 88.81 97 LEU A CA 1
ATOM 784 C C . LEU A 1 97 ? -5.411 -1.717 8.190 1.00 88.81 97 LEU A C 1
ATOM 786 O O . LEU A 1 97 ? -4.479 -0.920 8.098 1.00 88.81 97 LEU A O 1
ATOM 790 N N . GLN A 1 98 ? -5.239 -3.004 8.474 1.00 90.44 98 GLN A N 1
ATOM 791 C CA . GLN A 1 98 ? -3.940 -3.660 8.447 1.00 90.44 98 GLN A CA 1
ATOM 792 C C . GLN A 1 98 ? -3.815 -4.427 7.134 1.00 90.44 98 GLN A C 1
ATOM 794 O O . GLN A 1 98 ? -4.670 -5.249 6.802 1.00 90.44 98 GLN A O 1
ATOM 799 N N . VAL A 1 99 ? -2.754 -4.153 6.388 1.00 90.25 99 VAL A N 1
ATOM 800 C CA . VAL A 1 99 ? -2.438 -4.835 5.132 1.00 90.25 99 VAL A CA 1
ATOM 801 C C . VAL A 1 99 ? -1.204 -5.707 5.326 1.00 90.25 99 VAL A C 1
ATOM 803 O O . VAL A 1 99 ? -0.274 -5.326 6.039 1.00 90.25 99 VAL A O 1
ATOM 806 N N . PHE A 1 100 ? -1.205 -6.886 4.710 1.00 89.94 100 PHE A N 1
ATOM 807 C CA . PHE A 1 100 ? -0.093 -7.834 4.742 1.00 89.94 100 PHE A CA 1
ATOM 808 C C . PHE A 1 100 ? 0.419 -8.044 3.325 1.00 89.94 100 PHE A C 1
ATOM 810 O O . PHE A 1 100 ? -0.371 -8.155 2.386 1.00 89.94 100 PHE A O 1
ATOM 817 N N . GLY A 1 101 ? 1.736 -8.072 3.164 1.00 88.69 101 GLY A N 1
ATOM 818 C CA . GLY A 1 101 ? 2.332 -8.054 1.839 1.00 88.69 101 GLY A CA 1
ATOM 819 C C . GLY A 1 101 ? 3.817 -7.750 1.861 1.00 88.69 101 GLY A C 1
ATOM 820 O O . GLY A 1 101 ? 4.505 -8.061 2.829 1.00 88.69 101 GLY A O 1
ATOM 821 N N . GLN A 1 102 ? 4.310 -7.156 0.783 1.00 84.31 102 GLN A N 1
ATOM 822 C CA . GLN A 1 102 ? 5.724 -6.840 0.593 1.00 84.31 102 GLN A CA 1
ATOM 823 C C . GLN A 1 102 ? 5.874 -5.429 0.026 1.00 84.31 102 GLN A C 1
ATOM 825 O O . GLN A 1 102 ? 5.054 -4.981 -0.787 1.00 84.31 102 GLN A O 1
ATOM 830 N N . TYR A 1 103 ? 6.933 -4.727 0.436 1.00 77.56 103 TYR A N 1
ATOM 831 C CA . TYR A 1 103 ? 7.292 -3.468 -0.201 1.00 77.56 103 TYR A CA 1
ATOM 832 C C . TYR A 1 103 ? 7.958 -3.732 -1.544 1.00 77.56 103 TYR A C 1
ATOM 834 O O . TYR A 1 103 ? 8.728 -4.675 -1.742 1.00 77.56 103 TYR A O 1
ATOM 842 N N . TYR A 1 104 ? 7.642 -2.858 -2.486 1.00 71.25 104 TYR A N 1
ATOM 843 C CA . TYR A 1 104 ? 8.260 -2.828 -3.789 1.00 71.25 104 TYR A CA 1
ATOM 844 C C . TYR A 1 104 ? 9.298 -1.709 -3.821 1.00 71.25 104 TYR A C 1
ATOM 846 O O . TYR A 1 104 ? 8.955 -0.524 -3.741 1.00 71.25 104 TYR A O 1
ATOM 854 N N . HIS A 1 105 ? 10.569 -2.083 -3.974 1.00 56.16 105 HIS A N 1
ATOM 855 C CA . HIS A 1 105 ? 11.652 -1.137 -4.199 1.00 56.16 105 HIS A CA 1
ATOM 856 C C . HIS A 1 105 ? 11.910 -0.994 -5.701 1.00 56.16 105 HIS A C 1
ATOM 858 O O . HIS A 1 105 ? 12.538 -1.833 -6.341 1.00 56.16 105 HIS A O 1
ATOM 864 N N . GLY A 1 106 ? 11.422 0.100 -6.282 1.00 53.78 106 GLY A N 1
ATOM 865 C CA . GLY A 1 106 ? 11.671 0.444 -7.678 1.00 53.78 106 GLY A CA 1
ATOM 866 C C . GLY A 1 106 ? 11.306 1.895 -7.970 1.00 53.78 106 GLY A C 1
ATOM 867 O O . GLY A 1 106 ? 10.528 2.508 -7.246 1.00 53.78 106 GLY A O 1
ATOM 868 N N . LYS A 1 107 ? 11.883 2.464 -9.032 1.00 50.88 107 LYS A N 1
ATOM 869 C CA . LYS A 1 107 ? 11.639 3.866 -9.421 1.00 50.88 107 LYS A CA 1
ATOM 870 C C . LYS A 1 107 ? 10.325 4.073 -10.196 1.00 50.88 107 LYS A C 1
ATOM 872 O O . LYS A 1 107 ? 9.972 5.211 -10.484 1.00 50.88 107 LYS A O 1
ATOM 877 N N . GLY A 1 108 ? 9.610 3.000 -10.538 1.00 57.53 108 GLY A N 1
ATOM 878 C CA . GLY A 1 108 ? 8.419 3.052 -11.387 1.00 57.53 108 GLY A CA 1
ATOM 879 C C . GLY A 1 108 ? 7.120 3.270 -10.613 1.00 57.53 108 GLY A C 1
ATOM 880 O O . GLY A 1 108 ? 6.811 2.526 -9.683 1.00 57.53 108 GLY A O 1
ATOM 881 N N . ILE A 1 109 ? 6.327 4.255 -11.043 1.00 63.47 109 ILE A N 1
ATOM 882 C CA . ILE A 1 109 ? 4.932 4.419 -10.615 1.00 63.47 109 ILE A CA 1
ATOM 883 C C . ILE A 1 109 ? 4.094 3.356 -11.344 1.00 63.47 109 ILE A C 1
ATOM 885 O O . ILE A 1 109 ? 4.164 3.287 -12.572 1.00 63.47 109 ILE A O 1
ATOM 889 N N . PRO A 1 110 ? 3.284 2.545 -10.647 1.00 69.19 110 PRO A N 1
ATOM 890 C CA . PRO A 1 110 ? 2.365 1.616 -11.300 1.00 69.19 110 PRO A CA 1
ATOM 891 C C . PRO A 1 110 ? 1.423 2.367 -12.249 1.00 69.19 110 PRO A C 1
ATOM 893 O O . PRO A 1 110 ? 0.978 3.466 -11.926 1.00 69.19 110 PRO A O 1
ATOM 896 N N . ALA A 1 111 ? 1.100 1.784 -13.408 1.00 73.00 111 ALA A N 1
ATOM 897 C CA . ALA A 1 111 ? 0.370 2.482 -14.475 1.00 73.00 111 ALA A CA 1
ATOM 898 C C . ALA A 1 111 ? -0.946 3.129 -13.996 1.00 73.00 111 ALA A C 1
ATOM 900 O O . ALA A 1 111 ? -1.246 4.259 -14.375 1.00 73.00 111 ALA A O 1
ATOM 901 N N . GLN A 1 112 ? -1.674 2.465 -13.091 1.00 71.31 112 GLN A N 1
ATOM 902 C CA . GLN A 1 112 ? -2.916 2.985 -12.503 1.00 71.31 112 GLN A CA 1
ATOM 903 C C . GLN A 1 112 ? -2.732 4.297 -11.716 1.00 71.31 112 GLN A C 1
ATOM 905 O O . GLN A 1 112 ? -3.634 5.126 -11.675 1.00 71.31 112 GLN A O 1
ATOM 910 N N . TYR A 1 113 ? -1.537 4.544 -11.170 1.00 72.31 113 TYR A N 1
ATOM 911 C CA . TYR A 1 113 ? -1.208 5.753 -10.408 1.00 72.31 113 TYR A CA 1
ATOM 912 C C . TYR A 1 113 ? -0.493 6.825 -11.232 1.00 72.31 113 TYR A C 1
ATOM 914 O O . TYR A 1 113 ? -0.152 7.884 -10.703 1.00 72.31 113 TYR A O 1
ATOM 922 N N . MET A 1 114 ? -0.250 6.588 -12.525 1.00 72.56 114 MET A N 1
ATOM 923 C CA . MET A 1 114 ? 0.544 7.488 -13.369 1.00 72.56 114 MET A CA 1
ATOM 924 C C . MET A 1 114 ? -0.028 8.914 -13.423 1.00 72.56 114 MET A C 1
ATOM 926 O O . MET A 1 114 ? 0.740 9.883 -13.441 1.00 72.56 114 MET A O 1
ATOM 930 N N . TYR A 1 115 ? -1.359 9.029 -13.400 1.00 73.94 115 TYR A N 1
ATOM 931 C CA . TYR A 1 115 ? -2.108 10.284 -13.519 1.00 73.94 115 TYR A CA 1
ATOM 932 C C . TYR A 1 115 ? -2.680 10.795 -12.192 1.00 73.94 115 TYR A C 1
ATOM 934 O O . TYR A 1 115 ? -3.312 11.850 -12.163 1.00 73.94 115 TYR A O 1
ATOM 942 N N . VAL A 1 116 ? -2.460 10.071 -11.093 1.00 72.19 116 VAL A N 1
ATOM 943 C CA . VAL A 1 116 ? -2.965 10.459 -9.775 1.00 72.19 116 VAL A CA 1
ATOM 944 C C . VAL A 1 116 ? -2.134 11.622 -9.226 1.00 72.19 116 VAL A C 1
ATOM 946 O O . VAL A 1 116 ? -0.902 11.594 -9.257 1.00 72.19 116 VAL A O 1
ATOM 949 N N . GLN A 1 117 ? -2.819 12.649 -8.720 1.00 68.19 117 GLN A N 1
ATOM 950 C CA . GLN A 1 117 ? -2.224 13.835 -8.106 1.00 68.19 117 GLN A CA 1
ATOM 951 C C . GLN A 1 117 ? -2.817 14.066 -6.708 1.00 68.19 117 GLN A C 1
ATOM 953 O O . GLN A 1 117 ? -4.010 13.817 -6.518 1.00 68.19 117 GLN A O 1
ATOM 958 N N . PRO A 1 118 ? -2.032 14.580 -5.745 1.00 65.62 118 PRO A N 1
ATOM 959 C CA . PRO A 1 118 ? -0.601 14.899 -5.832 1.00 65.62 118 PRO A CA 1
ATOM 960 C C . PRO A 1 118 ? 0.307 13.658 -5.720 1.00 65.62 118 PRO A C 1
ATOM 962 O O . PRO A 1 118 ? 0.028 12.741 -4.944 1.00 65.62 118 PRO A O 1
ATOM 965 N N . LYS A 1 119 ? 1.425 13.640 -6.461 1.00 68.25 119 LYS A N 1
ATOM 966 C CA . LYS A 1 119 ? 2.449 12.581 -6.354 1.00 68.25 119 LYS A CA 1
ATOM 967 C C . LYS A 1 119 ? 3.333 12.790 -5.114 1.00 68.25 119 LYS A C 1
ATOM 969 O O . LYS A 1 119 ? 3.782 13.913 -4.900 1.00 68.25 119 LYS A O 1
ATOM 974 N N . PRO A 1 120 ? 3.617 11.753 -4.307 1.00 63.81 120 PRO A N 1
ATOM 975 C CA . PRO A 1 120 ? 4.547 11.874 -3.195 1.00 63.81 120 PRO A CA 1
ATOM 976 C C . PRO A 1 120 ? 6.002 11.985 -3.691 1.00 63.81 120 PRO A C 1
ATOM 978 O O . PRO A 1 120 ? 6.343 11.397 -4.721 1.00 63.81 120 PRO A O 1
ATOM 981 N N . PRO A 1 121 ? 6.884 12.686 -2.955 1.00 62.19 121 PRO A N 1
ATOM 982 C CA . PRO A 1 121 ? 8.293 12.868 -3.308 1.00 62.19 121 PRO A CA 1
ATOM 983 C C . PRO A 1 121 ? 9.082 11.553 -3.266 1.00 62.19 121 PRO A C 1
ATOM 985 O O . PRO A 1 121 ? 10.085 11.404 -3.963 1.00 62.19 121 PRO A O 1
ATOM 988 N N . ARG A 1 122 ? 8.629 10.583 -2.462 1.00 64.00 122 ARG A N 1
ATOM 989 C CA . ARG A 1 122 ? 9.154 9.218 -2.424 1.00 64.00 122 ARG A CA 1
ATOM 990 C C . ARG A 1 122 ? 8.023 8.249 -2.719 1.00 64.00 122 ARG A C 1
ATOM 992 O O . ARG A 1 122 ? 7.021 8.219 -2.014 1.00 64.00 122 ARG A O 1
ATOM 999 N N . LEU A 1 123 ? 8.194 7.454 -3.766 1.00 65.00 123 LEU A N 1
ATOM 1000 C CA . LEU A 1 123 ? 7.231 6.430 -4.144 1.00 65.00 123 LEU A CA 1
ATOM 1001 C C . LEU A 1 123 ? 7.485 5.188 -3.291 1.00 65.00 123 LEU A C 1
ATOM 1003 O O . LEU A 1 123 ? 8.542 4.568 -3.398 1.00 65.00 123 LEU A O 1
ATOM 1007 N N . ARG A 1 124 ? 6.515 4.823 -2.455 1.00 73.44 124 ARG A N 1
ATOM 1008 C CA . ARG A 1 124 ? 6.462 3.511 -1.809 1.00 73.44 124 ARG A CA 1
ATOM 1009 C C . ARG A 1 124 ? 5.228 2.789 -2.312 1.00 73.44 124 ARG A C 1
ATOM 1011 O O . ARG A 1 124 ? 4.110 3.280 -2.171 1.00 73.44 124 ARG A O 1
ATOM 1018 N N . VAL A 1 125 ? 5.444 1.640 -2.932 1.00 79.62 125 VAL A N 1
ATOM 1019 C CA . VAL A 1 125 ? 4.371 0.765 -3.393 1.00 79.62 125 VAL A CA 1
ATOM 1020 C C . VAL A 1 125 ? 4.380 -0.459 -2.491 1.00 79.62 125 VAL A C 1
ATOM 1022 O O . VAL A 1 125 ? 5.432 -1.055 -2.269 1.00 79.62 125 VAL A O 1
ATOM 1025 N N . PHE A 1 126 ? 3.222 -0.815 -1.952 1.00 84.00 126 PHE A N 1
ATOM 1026 C CA . PHE A 1 126 ? 3.046 -1.999 -1.126 1.00 84.00 126 PHE A CA 1
ATOM 1027 C C . PHE A 1 126 ? 2.092 -2.951 -1.834 1.00 84.00 126 PHE A C 1
ATOM 1029 O O . PHE A 1 126 ? 0.927 -2.622 -2.083 1.00 84.00 126 PHE A O 1
ATOM 1036 N N . LEU A 1 127 ? 2.616 -4.118 -2.195 1.00 85.06 127 LEU A N 1
ATOM 1037 C CA . LEU A 1 127 ? 1.850 -5.182 -2.820 1.00 85.06 127 LEU A CA 1
ATOM 1038 C C . LEU A 1 127 ? 1.241 -6.032 -1.707 1.00 85.06 127 LEU A C 1
ATOM 1040 O O . LEU A 1 127 ? 1.969 -6.756 -1.028 1.00 85.06 127 LEU A O 1
ATOM 1044 N N . TYR A 1 128 ? -0.070 -5.929 -1.506 1.00 88.06 128 TYR A N 1
ATOM 1045 C CA . TYR A 1 128 ? -0.772 -6.649 -0.448 1.00 88.06 128 TYR A CA 1
ATOM 1046 C C . TYR A 1 128 ? -1.453 -7.913 -0.975 1.00 88.06 128 TYR A C 1
ATOM 1048 O O . TYR A 1 128 ? -2.043 -7.924 -2.053 1.00 88.06 128 TYR A O 1
ATOM 1056 N N . ASP A 1 129 ? -1.377 -8.988 -0.194 1.00 88.62 129 ASP A N 1
ATOM 1057 C CA . ASP A 1 129 ? -2.004 -10.285 -0.482 1.00 88.62 129 ASP A CA 1
ATOM 1058 C C . ASP A 1 129 ? -3.188 -10.592 0.444 1.00 88.62 129 ASP A C 1
ATOM 1060 O O . ASP A 1 129 ? -3.966 -11.509 0.197 1.00 88.62 129 ASP A O 1
ATOM 1064 N N . SER A 1 130 ? -3.336 -9.821 1.520 1.00 88.56 130 SER A N 1
ATOM 1065 C CA . SER A 1 130 ? -4.427 -9.960 2.472 1.00 88.56 130 SER A CA 1
ATOM 1066 C C . SER A 1 130 ? -4.623 -8.675 3.268 1.00 88.56 130 SER A C 1
ATOM 1068 O O . SER A 1 130 ? -3.709 -7.862 3.443 1.00 88.56 130 SER A O 1
ATOM 1070 N N . VAL A 1 131 ? -5.854 -8.482 3.737 1.00 91.19 131 VAL A N 1
ATOM 1071 C CA . VAL A 1 131 ? -6.288 -7.290 4.467 1.00 91.19 131 VAL A CA 1
ATOM 1072 C C . VAL A 1 131 ? -7.096 -7.696 5.693 1.00 91.19 131 VAL A C 1
ATOM 1074 O O . VAL A 1 131 ? -7.948 -8.582 5.629 1.00 91.19 131 VAL A O 1
ATOM 1077 N N . ALA A 1 132 ? -6.851 -7.027 6.813 1.00 89.69 132 ALA A N 1
ATOM 1078 C CA . ALA A 1 132 ? -7.604 -7.186 8.045 1.00 89.69 132 ALA A CA 1
ATOM 1079 C C . ALA A 1 132 ? -8.144 -5.831 8.503 1.00 89.69 132 ALA A C 1
ATOM 1081 O O . ALA A 1 132 ? -7.434 -4.827 8.531 1.00 89.69 132 ALA A O 1
ATOM 1082 N N . LEU A 1 133 ? -9.420 -5.812 8.881 1.00 88.38 133 LEU A N 1
ATOM 1083 C CA . LEU A 1 133 ? -10.052 -4.656 9.504 1.00 88.38 133 LEU A CA 1
ATOM 1084 C C . LEU A 1 133 ? -10.065 -4.881 11.016 1.00 88.38 133 LEU A C 1
ATOM 1086 O O . LEU A 1 133 ? -10.730 -5.801 11.491 1.00 88.38 133 LEU A O 1
ATOM 1090 N N . ILE A 1 134 ? -9.331 -4.057 11.758 1.00 88.50 134 ILE A N 1
ATOM 1091 C CA . ILE A 1 134 ? -9.096 -4.238 13.195 1.00 88.50 134 ILE A CA 1
ATOM 1092 C C . ILE A 1 134 ? -9.638 -3.027 13.944 1.00 88.50 134 ILE A C 1
ATOM 1094 O O . ILE A 1 134 ? -9.552 -1.905 13.455 1.00 88.50 134 ILE A O 1
ATOM 1098 N N . ARG A 1 135 ? -10.205 -3.246 15.131 1.00 84.94 135 ARG A N 1
ATOM 1099 C CA . ARG A 1 135 ? -10.624 -2.168 16.030 1.00 84.94 135 ARG A CA 1
ATOM 1100 C C . ARG A 1 135 ? -9.477 -1.830 16.983 1.00 84.94 135 ARG A C 1
ATOM 1102 O O . ARG A 1 135 ? -8.988 -2.736 17.656 1.00 84.94 135 ARG A O 1
ATOM 1109 N N . GLN A 1 136 ? -9.060 -0.565 17.001 1.00 77.75 136 GLN A N 1
ATOM 1110 C CA . GLN A 1 136 ? -8.127 -0.020 17.993 1.00 77.75 136 GLN A CA 1
ATOM 1111 C C . GLN A 1 136 ? -8.863 0.496 19.228 1.00 77.75 136 GLN A C 1
ATOM 1113 O O . GLN A 1 136 ? -10.047 0.893 19.100 1.00 77.75 136 GLN A O 1
#

pLDDT: mean 70.68, std 13.53, range [38.03, 91.19]

Radius of gyration: 24.28 Å; chains: 1; bounding box: 68×39×61 Å

Foldseek 3Di:
DPVVVVVVVVVVVVVVVVVVVCCVVVVPVPPPLVPDDKDWDPDKDKAWWAADPPWDRQWIFRDPPDDLQRIEGEAEPDPVADDPPCCVVCVVVQKIKMFIFTKIDGSDDPPVCPPTPDHRPDYIYGHGHHMDIDGD